Protein AF-A0A3M1LG30-F1 (afdb_monomer_lite)

Radius of gyration: 15.03 Å; chains: 1; bounding box: 28×23×50 Å

Structure (mmCIF, N/CA/C/O backbone):
data_AF-A0A3M1LG30-F1
#
_entry.id   AF-A0A3M1LG30-F1
#
loop_
_atom_site.group_PDB
_atom_site.id
_atom_site.type_symbol
_atom_site.label_atom_id
_atom_site.label_alt_id
_atom_site.label_comp_id
_atom_site.label_asym_id
_atom_site.label_entity_id
_atom_site.label_seq_id
_atom_site.pdbx_PDB_ins_code
_atom_site.Cartn_x
_atom_site.Cartn_y
_atom_site.Cartn_z
_atom_site.occupancy
_atom_site.B_iso_or_equiv
_atom_site.auth_seq_id
_atom_site.auth_comp_id
_atom_site.auth_asym_id
_atom_site.auth_atom_id
_atom_site.pdbx_PDB_model_num
ATOM 1 N N . GLY A 1 1 ? 10.525 -8.218 -19.757 1.00 49.34 1 GLY A N 1
ATOM 2 C CA . GLY A 1 1 ? 9.669 -9.401 -19.883 1.00 49.34 1 GLY A CA 1
ATOM 3 C C . GLY A 1 1 ? 9.659 -9.900 -21.306 1.00 49.34 1 GLY A C 1
ATOM 4 O O . GLY A 1 1 ? 9.708 -9.103 -22.244 1.00 49.34 1 GLY A O 1
ATOM 5 N N . ASN A 1 2 ? 9.617 -11.217 -21.461 1.00 49.28 2 ASN A N 1
ATOM 6 C CA . ASN A 1 2 ? 9.536 -11.958 -22.722 1.00 49.28 2 ASN A CA 1
ATOM 7 C C . ASN A 1 2 ? 8.100 -12.028 -23.301 1.00 49.28 2 ASN A C 1
ATOM 9 O O . ASN A 1 2 ? 7.856 -12.789 -24.234 1.00 49.28 2 ASN A O 1
ATOM 13 N N . ARG A 1 3 ? 7.174 -11.188 -22.809 1.00 51.84 3 ARG A N 1
ATOM 14 C CA . ARG A 1 3 ? 5.783 -11.054 -23.286 1.00 51.84 3 ARG A CA 1
ATOM 15 C C . ARG A 1 3 ? 4.961 -12.350 -23.214 1.00 51.84 3 ARG A C 1
ATOM 17 O O . ARG A 1 3 ? 4.032 -12.512 -24.000 1.00 51.84 3 ARG A O 1
ATOM 24 N N . ASP A 1 4 ? 5.255 -13.250 -22.278 1.00 54.56 4 ASP A N 1
ATOM 25 C CA . ASP A 1 4 ? 4.477 -14.482 -22.079 1.00 54.56 4 ASP A CA 1
ATOM 26 C C . ASP A 1 4 ? 3.322 -14.334 -21.061 1.00 54.56 4 ASP A C 1
ATOM 28 O O . ASP A 1 4 ? 2.569 -15.280 -20.820 1.00 54.56 4 ASP A O 1
ATOM 32 N N . GLY A 1 5 ? 3.154 -13.141 -20.476 1.00 50.41 5 GLY A N 1
ATOM 33 C CA . GLY A 1 5 ? 2.123 -12.862 -19.474 1.00 50.41 5 GLY A CA 1
ATOM 34 C C . GLY A 1 5 ? 2.414 -13.467 -18.095 1.00 50.41 5 GLY A C 1
ATOM 35 O O . GLY A 1 5 ? 1.529 -13.461 -17.231 1.00 50.41 5 GLY A O 1
ATOM 36 N N . LYS A 1 6 ? 3.629 -13.981 -17.873 1.00 50.00 6 LYS A N 1
ATOM 37 C CA . LYS A 1 6 ? 4.120 -14.448 -16.578 1.00 50.00 6 LYS A CA 1
ATOM 38 C C . LYS A 1 6 ? 5.114 -13.440 -15.995 1.00 50.00 6 LYS A C 1
ATOM 40 O O . LYS A 1 6 ? 5.826 -12.780 -16.742 1.00 50.00 6 LYS A O 1
ATOM 45 N N . PRO A 1 7 ? 5.168 -13.306 -14.658 1.00 51.19 7 PRO A N 1
ATOM 46 C CA . PRO A 1 7 ? 6.130 -12.424 -14.014 1.00 51.19 7 PRO A CA 1
ATOM 47 C C . PRO A 1 7 ? 7.557 -12.939 -14.243 1.00 51.19 7 PRO A C 1
ATOM 49 O O . PRO A 1 7 ? 8.002 -13.879 -13.583 1.00 51.19 7 PRO A O 1
ATOM 52 N N . ASP A 1 8 ? 8.273 -12.311 -15.172 1.00 54.06 8 ASP A N 1
ATOM 53 C CA . ASP A 1 8 ? 9.711 -12.503 -15.342 1.00 54.06 8 ASP A CA 1
ATOM 54 C C . ASP A 1 8 ? 10.490 -11.713 -1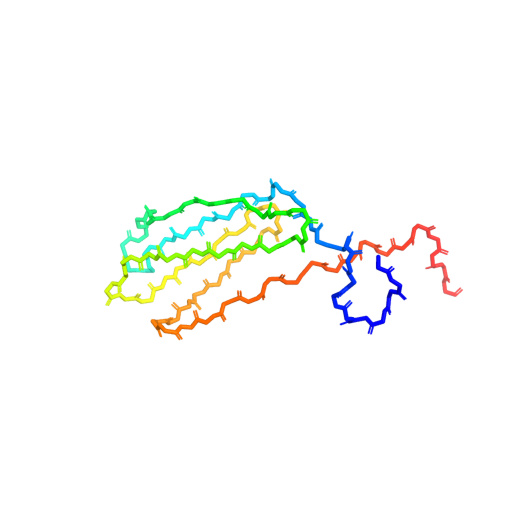4.280 1.00 54.06 8 ASP A C 1
ATOM 56 O O . ASP A 1 8 ? 10.136 -10.586 -13.910 1.00 54.06 8 ASP A O 1
ATOM 60 N N . VAL A 1 9 ? 11.628 -12.264 -13.848 1.00 45.16 9 VAL A N 1
ATOM 61 C CA . VAL A 1 9 ? 12.630 -11.515 -13.078 1.00 45.16 9 VAL A CA 1
ATOM 62 C C . VAL A 1 9 ? 13.038 -10.274 -13.884 1.00 45.16 9 VAL A C 1
ATOM 64 O O . VAL A 1 9 ? 13.598 -10.385 -14.973 1.00 45.16 9 VAL A O 1
ATOM 67 N N . GLY A 1 10 ? 12.744 -9.085 -13.348 1.00 49.16 10 GLY A N 1
ATOM 68 C CA . GLY A 1 10 ? 13.081 -7.793 -13.960 1.00 49.16 10 GLY A CA 1
ATOM 69 C C . GLY A 1 10 ? 11.951 -7.082 -14.717 1.00 49.16 10 GLY A C 1
ATOM 70 O O . GLY A 1 10 ? 12.211 -6.056 -15.338 1.00 49.16 10 GLY A O 1
ATOM 71 N N . GLU A 1 11 ? 10.710 -7.582 -14.686 1.00 55.31 11 GLU A N 1
ATOM 72 C CA . GLU A 1 11 ? 9.538 -6.852 -15.218 1.00 55.31 11 GLU A CA 1
ATOM 73 C C . GLU A 1 11 ? 8.829 -5.983 -14.165 1.00 55.31 11 GLU A C 1
ATOM 75 O O . GLU A 1 11 ? 7.995 -5.135 -14.482 1.00 55.31 11 GLU A O 1
ATOM 80 N N . GLY A 1 12 ? 9.198 -6.152 -12.899 1.00 60.97 12 GLY A N 1
ATOM 81 C CA . GLY A 1 12 ? 8.718 -5.312 -11.822 1.00 60.97 12 GLY A CA 1
ATOM 82 C C . GLY A 1 12 ? 9.231 -3.880 -11.911 1.00 60.97 12 GLY A C 1
ATOM 83 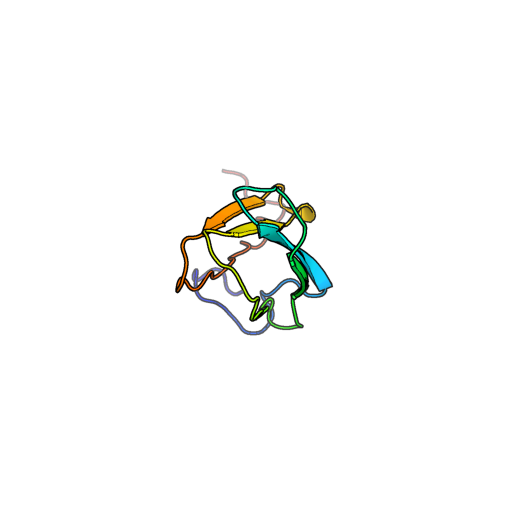O O . GLY A 1 12 ? 10.413 -3.636 -12.149 1.00 60.97 12 GLY A O 1
ATOM 84 N N . ILE A 1 13 ? 8.345 -2.914 -11.675 1.00 69.12 13 ILE A N 1
ATOM 85 C CA . ILE A 1 13 ? 8.734 -1.505 -11.631 1.00 69.12 13 ILE A CA 1
ATOM 86 C C . ILE A 1 13 ? 9.106 -1.157 -10.197 1.00 69.12 13 ILE A C 1
ATOM 88 O O . ILE A 1 13 ? 8.243 -1.141 -9.324 1.00 69.12 13 ILE A O 1
ATOM 92 N N . THR A 1 14 ? 10.388 -0.892 -9.961 1.00 82.62 14 THR A N 1
ATOM 93 C CA . THR A 1 14 ? 10.909 -0.494 -8.648 1.00 82.62 14 THR A CA 1
ATOM 94 C C . THR A 1 14 ? 10.524 0.933 -8.278 1.00 82.62 14 THR A C 1
ATOM 96 O O . THR A 1 14 ? 10.319 1.787 -9.141 1.00 82.62 14 THR A O 1
ATOM 99 N N . SER A 1 15 ? 10.497 1.208 -6.976 1.00 85.94 15 SER A N 1
ATOM 100 C CA . SER A 1 15 ? 10.366 2.550 -6.405 1.00 85.94 15 SER A CA 1
ATOM 101 C C . SER A 1 15 ? 9.048 3.262 -6.730 1.00 85.94 15 SER A C 1
ATOM 103 O O . SER A 1 15 ? 8.965 4.487 -6.637 1.00 85.94 15 SER A O 1
ATOM 105 N N . ILE A 1 16 ? 7.988 2.516 -7.053 1.00 87.50 16 ILE A N 1
ATOM 106 C CA . ILE A 1 16 ? 6.652 3.084 -7.238 1.00 87.50 16 ILE A CA 1
ATOM 107 C C . ILE A 1 16 ? 5.987 3.275 -5.873 1.00 87.50 16 ILE A C 1
ATOM 109 O O . ILE A 1 16 ? 5.877 2.305 -5.119 1.00 87.50 16 ILE A O 1
ATOM 113 N N . PRO A 1 17 ? 5.510 4.491 -5.539 1.00 90.50 17 PRO A N 1
ATOM 114 C CA . PRO A 1 17 ? 4.817 4.725 -4.285 1.00 90.50 17 PRO A CA 1
ATOM 115 C C . PRO A 1 17 ? 3.434 4.074 -4.297 1.00 90.50 17 PRO A C 1
ATOM 117 O O . PRO A 1 17 ? 2.605 4.337 -5.172 1.00 90.50 17 PRO A O 1
ATOM 120 N N . VAL A 1 18 ? 3.170 3.281 -3.265 1.00 92.00 18 VAL A N 1
ATOM 121 C CA . VAL A 1 18 ? 1.857 2.709 -2.975 1.00 92.00 18 VAL A CA 1
ATOM 122 C C . VAL A 1 18 ? 1.378 3.247 -1.637 1.00 92.00 18 VAL A C 1
ATOM 124 O O . VAL A 1 18 ? 2.124 3.273 -0.653 1.00 92.00 18 VAL A O 1
ATOM 127 N N . TYR A 1 19 ? 0.122 3.670 -1.600 1.00 93.75 19 TYR A N 1
ATOM 128 C CA . TYR A 1 19 ? -0.528 4.205 -0.413 1.00 93.75 19 TYR A CA 1
ATOM 129 C C . TYR A 1 19 ? -1.689 3.307 -0.010 1.00 93.75 19 TYR A C 1
ATOM 131 O O . TYR A 1 19 ? -2.457 2.858 -0.861 1.00 93.75 19 TYR A O 1
ATOM 139 N N . VAL A 1 20 ? -1.831 3.085 1.293 1.00 92.50 20 VAL A N 1
ATOM 140 C CA . VAL A 1 20 ? -2.954 2.347 1.872 1.00 92.50 20 VAL A CA 1
ATOM 141 C C . VAL A 1 20 ? -3.745 3.303 2.748 1.00 92.50 20 VAL A C 1
ATOM 143 O O . VAL A 1 20 ? -3.168 3.983 3.599 1.00 92.50 20 VAL A O 1
ATOM 146 N N . TYR A 1 21 ? -5.052 3.353 2.530 1.00 93.56 21 TYR A N 1
ATOM 147 C CA . TYR A 1 21 ? -5.989 4.173 3.287 1.00 93.56 21 TYR A CA 1
ATOM 148 C C . TYR A 1 21 ? -7.059 3.302 3.934 1.00 93.56 21 TYR A C 1
ATOM 150 O O . TYR A 1 21 ? -7.427 2.272 3.374 1.00 93.56 21 TYR A O 1
ATOM 158 N N . ASP A 1 22 ? -7.602 3.734 5.063 1.00 92.06 22 ASP A N 1
ATOM 159 C CA . ASP A 1 22 ? -8.867 3.217 5.572 1.00 92.06 22 ASP A CA 1
ATOM 160 C C . ASP A 1 22 ? -9.983 3.600 4.587 1.00 92.06 22 ASP A C 1
ATOM 162 O O . ASP A 1 22 ? -10.081 4.758 4.170 1.00 92.06 22 ASP A O 1
ATOM 166 N N . ALA A 1 23 ? -10.798 2.636 4.153 1.00 91.56 23 ALA A N 1
ATOM 167 C CA . ALA A 1 23 ? -11.832 2.901 3.152 1.00 91.56 23 ALA A CA 1
ATOM 168 C C . ALA A 1 23 ? -13.016 3.717 3.700 1.00 91.56 23 ALA A C 1
ATOM 170 O O . ALA A 1 23 ? -13.759 4.304 2.915 1.00 91.56 23 ALA A O 1
ATOM 171 N N . THR A 1 24 ? -13.191 3.759 5.021 1.00 91.25 24 THR A N 1
ATOM 172 C CA . THR A 1 24 ? -14.297 4.436 5.708 1.00 91.25 24 THR A CA 1
ATOM 173 C C . THR A 1 24 ? -13.926 5.873 6.047 1.00 91.25 24 THR A C 1
ATOM 1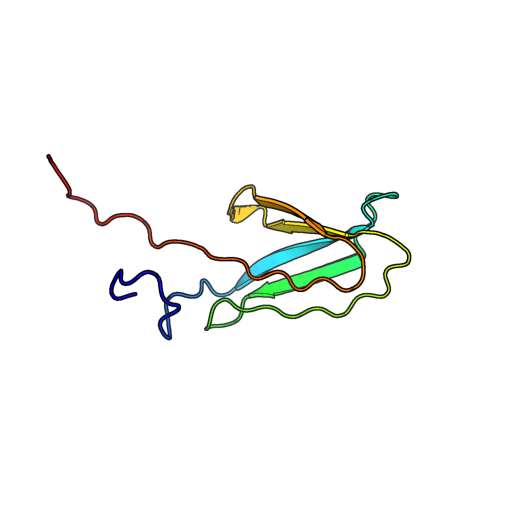75 O O . THR A 1 24 ? -14.673 6.799 5.738 1.00 91.25 24 THR A O 1
ATOM 178 N N . THR A 1 25 ? -12.766 6.072 6.675 1.00 92.88 25 THR A N 1
ATOM 179 C CA . THR A 1 25 ? -12.321 7.395 7.144 1.00 92.88 25 THR A CA 1
ATOM 180 C C . THR A 1 25 ? -11.450 8.123 6.129 1.00 92.88 25 THR A C 1
ATOM 182 O O . THR A 1 25 ? -11.216 9.323 6.269 1.00 92.88 25 THR A O 1
ATOM 185 N N . ASN A 1 26 ? -10.972 7.416 5.098 1.00 92.50 26 ASN A N 1
ATOM 186 C CA . ASN A 1 26 ? -10.018 7.921 4.114 1.00 92.50 26 ASN A CA 1
ATOM 187 C C . ASN A 1 26 ? -8.659 8.324 4.732 1.00 92.50 26 ASN A C 1
ATOM 189 O O . ASN A 1 26 ? -7.863 9.021 4.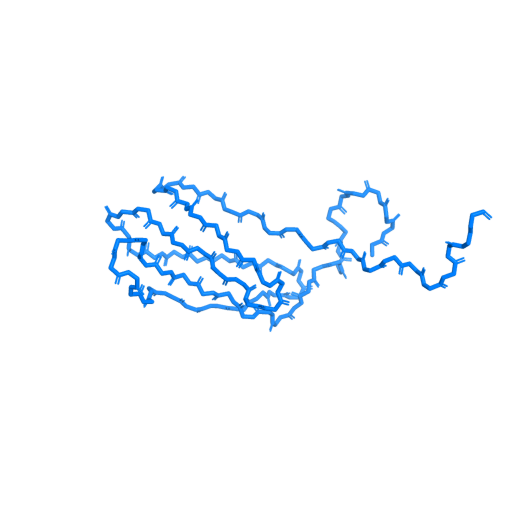096 1.00 92.50 26 ASN A O 1
ATOM 193 N N . GLU A 1 27 ? -8.377 7.881 5.960 1.00 93.19 27 GLU A N 1
ATOM 194 C CA . GLU A 1 27 ? -7.112 8.113 6.652 1.00 93.19 27 GLU A CA 1
ATOM 195 C C . GLU A 1 27 ? -6.000 7.249 6.053 1.00 93.19 27 GLU A C 1
ATOM 197 O O . GLU A 1 27 ? -6.214 6.087 5.718 1.00 93.19 27 GLU A O 1
ATOM 202 N N . ARG A 1 28 ? -4.788 7.793 5.908 1.00 93.00 28 ARG A N 1
ATOM 203 C CA . ARG A 1 28 ? -3.651 7.026 5.387 1.00 93.00 28 ARG A CA 1
ATOM 204 C C . ARG A 1 28 ? -3.070 6.125 6.475 1.00 93.00 28 ARG A C 1
ATOM 206 O O . ARG A 1 28 ? -2.407 6.616 7.382 1.00 93.00 28 ARG A O 1
ATOM 213 N N . LEU A 1 29 ? -3.210 4.818 6.289 1.00 91.75 29 LEU A N 1
ATOM 214 C CA . LEU A 1 29 ? -2.685 3.789 7.185 1.00 91.75 29 LEU A CA 1
ATOM 215 C C . LEU A 1 29 ? -1.208 3.483 6.917 1.00 91.75 29 LEU A C 1
ATOM 217 O O . LEU A 1 29 ? -0.440 3.254 7.847 1.00 91.75 29 LEU A O 1
ATOM 221 N N . ALA A 1 30 ? -0.790 3.480 5.647 1.00 91.31 30 ALA A N 1
ATOM 222 C CA . ALA A 1 30 ? 0.591 3.172 5.285 1.00 91.31 30 ALA A CA 1
ATOM 223 C C . ALA A 1 30 ? 1.030 3.771 3.947 1.00 91.31 30 ALA A C 1
ATOM 225 O O . ALA A 1 30 ? 0.232 4.218 3.118 1.00 91.31 30 ALA A O 1
ATOM 226 N N . ARG A 1 31 ? 2.348 3.739 3.745 1.00 93.69 31 ARG A N 1
ATOM 227 C CA . ARG A 1 31 ? 3.025 4.013 2.480 1.00 93.69 31 ARG A CA 1
ATOM 228 C C . ARG A 1 31 ? 4.206 3.060 2.333 1.00 93.69 31 ARG A C 1
ATOM 230 O O . ARG A 1 31 ? 4.962 2.891 3.287 1.00 93.69 31 ARG A O 1
ATOM 237 N N . GLY A 1 32 ? 4.400 2.527 1.133 1.00 90.69 32 GLY A N 1
ATOM 238 C CA . GLY A 1 32 ? 5.578 1.745 0.769 1.00 90.69 32 GLY A CA 1
ATOM 239 C C . GLY A 1 32 ? 5.989 1.982 -0.679 1.00 90.69 32 GLY A C 1
ATOM 240 O O . GLY A 1 32 ? 5.320 2.718 -1.407 1.00 90.69 32 GLY A O 1
ATOM 241 N N . TYR A 1 33 ? 7.092 1.356 -1.073 1.00 89.06 33 TYR A N 1
ATOM 242 C CA . TYR A 1 33 ? 7.607 1.396 -2.436 1.00 89.06 33 TYR A CA 1
ATOM 243 C C . TYR A 1 33 ? 7.835 -0.021 -2.939 1.00 89.06 33 TYR A C 1
ATOM 245 O O . TYR A 1 33 ? 8.282 -0.873 -2.174 1.00 89.06 33 TYR A O 1
ATOM 253 N N . THR A 1 34 ? 7.519 -0.266 -4.204 1.00 85.06 34 THR A N 1
ATOM 254 C CA . THR A 1 34 ? 7.824 -1.541 -4.856 1.00 85.06 34 THR A CA 1
ATOM 255 C C . THR A 1 34 ? 9.333 -1.788 -4.912 1.00 85.06 34 THR A C 1
ATOM 257 O O . THR A 1 34 ? 10.123 -0.859 -5.090 1.00 85.06 34 THR A O 1
ATOM 260 N N . ASP A 1 35 ? 9.742 -3.042 -4.738 1.00 81.38 35 ASP A N 1
ATOM 261 C CA . ASP A 1 35 ? 11.142 -3.462 -4.800 1.00 81.38 35 ASP A CA 1
ATOM 262 C C . ASP A 1 35 ? 11.642 -3.653 -6.247 1.00 81.38 35 ASP A C 1
ATOM 264 O O . ASP A 1 35 ? 10.931 -3.397 -7.219 1.00 81.38 35 ASP A O 1
ATOM 268 N N . ALA A 1 36 ? 12.887 -4.116 -6.409 1.00 76.25 36 ALA A N 1
ATOM 269 C CA . ALA A 1 36 ? 13.493 -4.388 -7.718 1.00 76.25 36 ALA A CA 1
ATOM 270 C C . ALA A 1 36 ? 12.753 -5.455 -8.550 1.00 76.25 36 ALA A C 1
ATOM 272 O O . ALA A 1 36 ? 12.950 -5.529 -9.760 1.00 76.25 36 ALA A O 1
ATOM 273 N N . SER A 1 37 ? 11.913 -6.270 -7.912 1.00 72.56 37 SER A N 1
ATOM 274 C CA . SER A 1 37 ? 11.051 -7.257 -8.563 1.00 72.56 37 SER A CA 1
ATOM 275 C C . SER A 1 37 ? 9.611 -6.753 -8.726 1.00 72.56 37 SER A C 1
ATOM 277 O O . SER A 1 37 ? 8.769 -7.487 -9.232 1.00 72.56 37 SER A O 1
ATOM 279 N N . GLY A 1 38 ? 9.322 -5.495 -8.363 1.00 76.50 38 GLY A N 1
ATOM 280 C CA . GLY A 1 38 ? 8.006 -4.864 -8.486 1.00 76.50 38 GLY A CA 1
ATOM 281 C C . GLY A 1 38 ? 7.027 -5.244 -7.382 1.00 76.50 38 GLY A C 1
ATOM 282 O O . GLY A 1 38 ? 5.859 -4.863 -7.453 1.00 76.50 38 GLY A O 1
ATOM 283 N N . TYR A 1 39 ? 7.480 -5.970 -6.361 1.00 78.88 39 TYR A N 1
ATOM 284 C CA . TYR A 1 39 ? 6.624 -6.424 -5.277 1.00 78.88 39 TYR A CA 1
ATOM 285 C C . TYR A 1 39 ? 6.666 -5.453 -4.108 1.00 78.88 39 TYR A C 1
ATOM 287 O O . TYR A 1 39 ? 7.657 -4.776 -3.839 1.00 78.88 39 TYR A O 1
ATOM 295 N N . LEU A 1 40 ? 5.556 -5.400 -3.385 1.00 81.19 40 LEU A N 1
ATOM 296 C CA . LEU A 1 40 ? 5.467 -4.720 -2.108 1.00 81.19 40 LEU A CA 1
ATOM 297 C C . LEU A 1 40 ? 4.501 -5.489 -1.219 1.00 81.19 40 LEU A C 1
ATOM 299 O O . LEU A 1 40 ? 3.398 -5.839 -1.634 1.00 81.19 40 LEU A O 1
ATOM 303 N N . ARG A 1 41 ? 4.921 -5.728 0.021 1.00 83.44 41 ARG A N 1
ATOM 304 C CA . ARG A 1 41 ? 4.092 -6.320 1.065 1.00 83.44 41 ARG A CA 1
ATOM 305 C C . ARG A 1 41 ? 3.954 -5.335 2.212 1.00 83.44 41 ARG A C 1
ATOM 307 O O . ARG A 1 41 ? 4.947 -4.802 2.697 1.00 83.44 41 ARG A O 1
ATOM 314 N N . PHE A 1 42 ? 2.727 -5.131 2.665 1.00 76.94 42 PHE A N 1
ATOM 315 C CA . PHE A 1 42 ? 2.419 -4.328 3.842 1.00 76.94 42 PHE A CA 1
ATOM 316 C C . PHE A 1 42 ? 1.505 -5.116 4.770 1.00 76.94 42 PHE A C 1
ATOM 318 O O . PHE A 1 42 ? 0.600 -5.816 4.320 1.00 76.94 42 PHE A O 1
ATOM 325 N N . THR A 1 43 ? 1.740 -4.949 6.065 1.00 81.88 43 THR A N 1
ATOM 326 C CA . THR A 1 43 ? 0.829 -5.372 7.124 1.00 81.88 43 THR A CA 1
ATOM 327 C C . THR A 1 43 ? 0.375 -4.104 7.819 1.00 81.88 43 THR A C 1
ATOM 329 O O . THR A 1 43 ? 1.206 -3.356 8.332 1.00 81.88 43 THR A O 1
ATOM 332 N N . VAL A 1 44 ? -0.928 -3.841 7.806 1.00 80.88 44 VAL A N 1
ATOM 333 C CA . VAL A 1 44 ? -1.515 -2.687 8.486 1.00 80.88 44 VAL A CA 1
ATOM 334 C C . VAL A 1 44 ? -2.609 -3.164 9.432 1.00 80.88 44 VAL A C 1
ATOM 336 O O . VAL A 1 44 ? -3.364 -4.066 9.066 1.00 80.88 44 VAL A O 1
ATOM 339 N N . PRO A 1 45 ? -2.716 -2.589 10.638 1.00 78.56 45 PRO A N 1
ATOM 340 C CA . PRO A 1 45 ? -3.901 -2.778 11.451 1.00 78.56 45 PRO A CA 1
ATOM 341 C C . PRO A 1 45 ? -5.063 -2.068 10.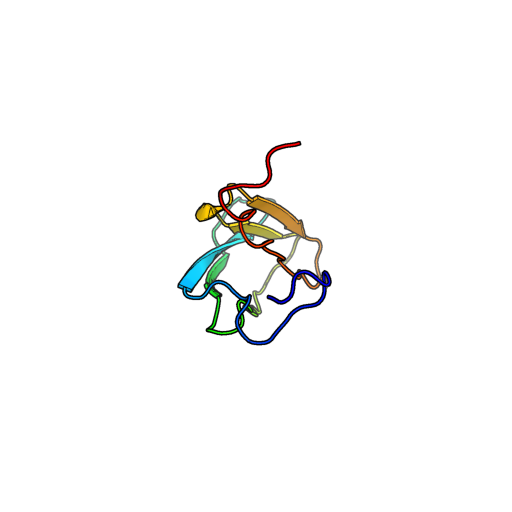750 1.00 78.56 45 PRO A C 1
ATOM 343 O O . PRO A 1 45 ? -5.062 -0.847 10.618 1.00 78.56 45 PRO A O 1
ATOM 346 N N . ALA A 1 46 ? -6.029 -2.841 10.266 1.00 76.94 46 ALA A N 1
ATOM 347 C CA . ALA A 1 46 ? -7.245 -2.324 9.659 1.00 76.94 46 ALA A CA 1
ATOM 348 C C . ALA A 1 46 ? -8.445 -3.009 10.313 1.00 76.94 46 ALA A C 1
ATOM 350 O O . ALA A 1 46 ? -8.504 -4.235 10.384 1.00 76.94 46 ALA A O 1
ATOM 351 N N . SER A 1 47 ? -9.385 -2.214 10.818 1.00 79.50 47 SER A N 1
ATOM 352 C CA . SER A 1 47 ? -10.654 -2.699 11.376 1.00 79.50 47 SER A CA 1
ATOM 353 C C . SER A 1 47 ? -11.735 -2.882 10.305 1.00 79.50 47 SER A C 1
ATOM 355 O O . SER A 1 47 ? -12.797 -3.432 10.590 1.00 79.50 47 SER A O 1
ATOM 357 N N . ALA A 1 48 ? -11.469 -2.418 9.082 1.00 83.06 48 ALA A N 1
ATOM 358 C CA . ALA A 1 48 ? -12.373 -2.439 7.943 1.00 83.06 48 ALA A CA 1
ATOM 359 C C . ALA A 1 48 ? -11.592 -2.632 6.631 1.00 83.06 48 ALA A C 1
ATOM 361 O O . ALA A 1 48 ? -10.373 -2.821 6.625 1.00 83.06 48 ALA A O 1
ATOM 362 N N . ALA A 1 49 ? -12.307 -2.583 5.506 1.00 90.06 49 ALA A N 1
ATOM 363 C CA . ALA A 1 49 ? -11.691 -2.589 4.187 1.00 90.06 49 ALA A CA 1
ATOM 364 C C . ALA A 1 49 ? -10.691 -1.431 4.032 1.00 90.06 49 ALA A C 1
ATOM 366 O O . ALA A 1 49 ? -10.880 -0.334 4.562 1.00 90.06 49 ALA A O 1
ATOM 367 N N . VAL A 1 50 ? -9.648 -1.667 3.245 1.00 91.50 50 VAL A N 1
ATOM 368 C CA . VAL A 1 50 ? -8.636 -0.664 2.917 1.00 91.50 50 VAL A CA 1
ATOM 369 C C . VAL A 1 50 ? -8.723 -0.283 1.447 1.00 91.50 50 VAL A C 1
ATOM 371 O O . VAL A 1 50 ? -9.076 -1.096 0.595 1.00 91.50 50 VAL A O 1
ATOM 374 N N . ARG A 1 51 ? -8.371 0.959 1.124 1.00 92.69 51 ARG A N 1
ATOM 375 C CA . ARG A 1 51 ? -8.150 1.402 -0.250 1.00 92.69 51 ARG A CA 1
ATOM 376 C C . ARG A 1 51 ? -6.661 1.431 -0.540 1.00 92.69 51 ARG A C 1
ATOM 378 O O . ARG A 1 51 ? -5.924 2.199 0.077 1.00 92.69 51 ARG A O 1
ATOM 385 N N . VAL A 1 52 ? -6.233 0.658 -1.526 1.00 91.81 52 VAL A N 1
ATOM 386 C CA . VAL A 1 52 ? -4.869 0.713 -2.052 1.00 91.81 52 VAL A CA 1
ATOM 387 C C . VAL A 1 52 ? -4.846 1.611 -3.275 1.00 91.81 52 VAL A C 1
ATOM 389 O O . VAL A 1 52 ? -5.664 1.448 -4.173 1.00 91.81 52 VAL A O 1
ATOM 392 N N . SER A 1 53 ? -3.930 2.576 -3.293 1.00 92.56 53 SER A N 1
ATOM 393 C CA . SER A 1 53 ? -3.798 3.580 -4.347 1.00 92.56 53 SER A CA 1
ATOM 394 C C . SER A 1 53 ? -2.364 3.638 -4.862 1.00 92.56 53 SER A C 1
ATOM 396 O O . SER A 1 53 ? -1.412 3.676 -4.078 1.00 92.56 53 SER A O 1
ATOM 398 N N . ILE A 1 54 ? -2.223 3.670 -6.187 1.00 90.62 54 ILE A N 1
ATOM 399 C CA . ILE A 1 54 ? -0.948 3.754 -6.901 1.00 90.62 54 ILE A CA 1
ATOM 400 C C . ILE A 1 54 ? -1.059 4.907 -7.907 1.00 90.62 54 ILE A C 1
ATOM 402 O O . ILE A 1 54 ? -1.473 4.695 -9.052 1.00 90.62 54 ILE A O 1
ATOM 406 N N . PRO A 1 55 ? -0.736 6.148 -7.492 1.00 87.75 55 PRO A N 1
ATOM 407 C CA . PRO A 1 55 ? -1.008 7.345 -8.289 1.00 87.75 55 PRO A CA 1
ATOM 408 C C . PRO A 1 55 ? -0.334 7.342 -9.655 1.00 87.75 55 PRO A C 1
ATOM 410 O O . PRO A 1 55 ? -0.913 7.831 -10.618 1.00 87.75 55 PRO A O 1
ATOM 413 N N . PHE A 1 56 ? 0.854 6.741 -9.754 1.00 84.69 56 PHE A N 1
ATOM 414 C CA . PHE A 1 56 ? 1.604 6.669 -11.006 1.00 84.69 56 PHE A CA 1
ATOM 415 C C . PHE A 1 56 ? 0.812 5.979 -12.131 1.00 84.69 56 PHE A C 1
ATOM 417 O O . PHE A 1 56 ? 0.894 6.399 -13.279 1.00 84.69 56 PHE A O 1
ATOM 424 N N . PHE A 1 57 ? -0.015 4.982 -11.798 1.00 83.19 57 PHE A N 1
ATOM 425 C CA . PHE A 1 57 ? -0.890 4.295 -12.758 1.00 83.19 57 PHE A CA 1
ATOM 426 C C . PHE A 1 57 ? -2.338 4.788 -12.720 1.00 83.19 57 PHE A C 1
ATOM 428 O O . PHE A 1 57 ? -3.199 4.182 -13.348 1.00 83.19 57 PHE A O 1
ATOM 435 N N . SER A 1 58 ? -2.637 5.843 -11.952 1.00 86.50 58 SER A N 1
ATOM 436 C CA . SER A 1 58 ? -4.016 6.241 -11.626 1.00 86.50 58 SER A CA 1
ATOM 437 C C . SER A 1 58 ? -4.869 5.067 -11.114 1.00 86.50 58 SER A C 1
ATOM 439 O O . SER A 1 58 ? -6.074 5.006 -11.348 1.00 86.50 58 SER A O 1
ATOM 441 N N . PHE A 1 59 ? -4.237 4.114 -10.421 1.00 85.56 59 PHE A N 1
ATOM 442 C CA . PHE A 1 59 ? -4.887 2.894 -9.957 1.00 85.56 59 PHE A CA 1
ATOM 443 C C . PHE A 1 59 ? -5.369 3.048 -8.515 1.00 85.56 59 PHE A C 1
ATOM 445 O O . PHE A 1 59 ? -4.663 3.588 -7.657 1.00 85.56 59 PHE A O 1
ATOM 452 N N . SER A 1 60 ? -6.567 2.539 -8.235 1.00 89.62 60 SER A N 1
ATOM 453 C CA . SER A 1 60 ? -7.111 2.456 -6.885 1.00 89.62 60 SER A CA 1
ATOM 454 C C . SER A 1 60 ? -8.066 1.275 -6.758 1.00 89.62 60 SER A C 1
ATOM 456 O O . SER A 1 60 ? -8.948 1.108 -7.595 1.00 89.62 60 SER A O 1
ATOM 458 N N . GLN A 1 61 ? -7.951 0.512 -5.673 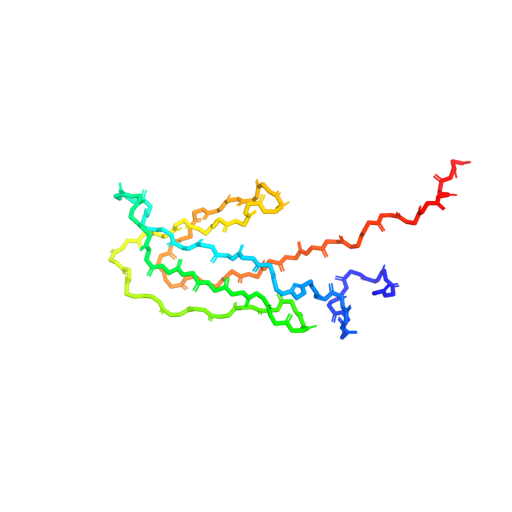1.00 88.69 61 GLN A N 1
ATOM 459 C CA . GLN A 1 61 ? -8.813 -0.636 -5.399 1.00 88.69 61 GLN A CA 1
ATOM 460 C C . GLN A 1 61 ? -9.207 -0.698 -3.921 1.00 88.69 61 GLN A C 1
ATOM 462 O O . GLN A 1 61 ? -8.375 -0.480 -3.041 1.00 88.69 61 GLN A O 1
ATOM 467 N N . ILE A 1 62 ? -10.478 -1.016 -3.657 1.00 90.38 62 ILE A N 1
ATOM 468 C CA . ILE A 1 62 ? -10.980 -1.353 -2.318 1.00 90.38 62 ILE A CA 1
ATOM 469 C C . ILE A 1 62 ? -10.765 -2.839 -2.069 1.00 90.38 62 ILE A C 1
ATOM 471 O O . ILE A 1 62 ? -11.077 -3.674 -2.918 1.00 90.38 62 ILE A O 1
ATOM 475 N N . VAL A 1 63 ? -10.212 -3.158 -0.909 1.00 87.94 63 VAL A N 1
ATOM 476 C CA . VAL A 1 63 ? -9.753 -4.493 -0.543 1.00 87.94 63 VAL A CA 1
ATOM 477 C C . VAL A 1 63 ? -10.320 -4.814 0.826 1.00 87.94 63 VAL A C 1
ATOM 479 O O . VAL A 1 63 ? -10.092 -4.079 1.786 1.00 87.94 63 VAL A O 1
ATOM 482 N N . ALA A 1 64 ? -11.111 -5.882 0.899 1.00 81.94 64 ALA A N 1
ATOM 483 C CA . ALA A 1 64 ? -11.672 -6.353 2.157 1.00 81.94 64 ALA A CA 1
ATOM 484 C C . ALA A 1 64 ? -10.563 -6.847 3.104 1.00 81.94 64 ALA A C 1
ATOM 486 O O . ALA A 1 64 ? -9.433 -7.107 2.685 1.00 81.94 64 ALA A O 1
ATOM 487 N N . THR A 1 65 ? -10.888 -6.972 4.388 1.00 70.12 65 THR A N 1
ATOM 488 C CA . THR A 1 65 ? -9.993 -7.573 5.384 1.00 70.12 65 THR A CA 1
ATOM 489 C C . THR A 1 65 ? -9.595 -8.995 4.955 1.00 70.12 65 THR A C 1
ATOM 491 O O . THR A 1 65 ? -10.398 -9.701 4.348 1.00 70.12 65 THR A O 1
ATOM 494 N N . ASP A 1 66 ? -8.347 -9.389 5.233 1.00 66.75 66 ASP A N 1
ATOM 495 C CA . ASP A 1 66 ? -7.747 -10.693 4.882 1.00 66.75 66 ASP A CA 1
ATOM 496 C C . ASP A 1 66 ? -7.497 -10.975 3.385 1.00 66.75 66 ASP A C 1
ATOM 498 O O . ASP A 1 66 ? -7.305 -12.123 2.984 1.00 66.75 66 ASP A O 1
ATOM 502 N N . ALA A 1 67 ? -7.430 -9.943 2.538 1.00 60.12 67 ALA A N 1
ATOM 503 C CA . ALA A 1 67 ? -7.140 -10.103 1.112 1.00 60.12 67 ALA A CA 1
ATOM 504 C C . ALA A 1 67 ? -5.682 -9.766 0.733 1.00 60.12 67 ALA A C 1
ATOM 506 O O . ALA A 1 67 ? -5.085 -8.802 1.215 1.00 60.12 67 ALA A O 1
ATOM 507 N N . SER A 1 68 ? -5.115 -10.549 -0.190 1.00 61.31 68 SER A N 1
ATOM 508 C CA . SER A 1 68 ? -3.832 -10.267 -0.843 1.00 61.31 68 SER A CA 1
ATOM 509 C C . SER A 1 68 ? -4.050 -9.549 -2.172 1.00 61.31 68 SER A C 1
ATOM 511 O O . SER A 1 68 ? -4.859 -9.995 -2.985 1.00 61.31 68 SER A O 1
ATOM 513 N N . ILE A 1 69 ? -3.291 -8.484 -2.423 1.00 62.16 69 ILE A N 1
ATOM 514 C CA . ILE A 1 69 ? -3.319 -7.758 -3.697 1.00 62.16 69 ILE A CA 1
ATOM 515 C C . ILE A 1 69 ? -2.018 -8.022 -4.432 1.00 62.16 69 ILE A C 1
ATOM 517 O O . ILE A 1 69 ? -0.940 -7.766 -3.896 1.00 62.16 69 ILE A O 1
ATOM 521 N N . GLU A 1 70 ? -2.134 -8.470 -5.674 1.00 65.94 70 GLU A N 1
ATOM 522 C CA . GLU A 1 70 ? -1.025 -8.527 -6.616 1.00 65.94 70 GLU A CA 1
ATOM 523 C C . GLU A 1 70 ? -1.251 -7.448 -7.676 1.00 65.94 70 GLU A C 1
ATOM 525 O O . GLU A 1 70 ? -2.281 -7.425 -8.350 1.00 65.94 70 GLU A O 1
ATOM 530 N N . VAL A 1 71 ? -0.307 -6.517 -7.793 1.00 61.88 71 VAL A N 1
ATOM 531 C CA . VAL A 1 71 ? -0.366 -5.442 -8.786 1.00 61.88 71 VAL A CA 1
ATOM 532 C C . VAL A 1 71 ? 0.490 -5.860 -9.970 1.00 61.88 71 VAL A C 1
ATOM 534 O O . VAL A 1 71 ? 1.682 -6.112 -9.810 1.00 61.88 71 VAL A O 1
ATOM 537 N N . ARG A 1 72 ? -0.108 -5.908 -11.164 1.00 61.28 72 ARG A N 1
ATOM 538 C CA . ARG A 1 72 ? 0.588 -6.238 -12.412 1.00 61.28 72 ARG A CA 1
ATOM 539 C C . ARG A 1 72 ? 0.652 -5.014 -13.309 1.00 61.28 72 ARG A C 1
ATOM 541 O O . ARG A 1 72 ? -0.380 -4.423 -13.617 1.00 61.28 72 ARG A O 1
ATOM 548 N N . ILE A 1 73 ? 1.856 -4.652 -13.739 1.00 60.22 73 ILE A N 1
ATOM 549 C CA . ILE A 1 73 ? 2.073 -3.563 -14.690 1.00 60.22 73 ILE A CA 1
ATOM 550 C C . ILE A 1 73 ? 2.598 -4.194 -15.973 1.00 60.22 73 ILE A C 1
ATOM 552 O O . ILE A 1 73 ? 3.689 -4.754 -15.985 1.00 60.22 73 ILE A O 1
ATOM 556 N N . ALA A 1 74 ? 1.805 -4.138 -17.041 1.00 50.41 74 ALA A N 1
ATOM 557 C CA . ALA A 1 74 ? 2.248 -4.629 -18.339 1.00 50.41 74 ALA A CA 1
ATOM 558 C C . ALA A 1 74 ? 3.357 -3.715 -18.901 1.00 50.41 74 ALA A C 1
ATOM 560 O O . ALA A 1 74 ? 3.259 -2.491 -18.755 1.00 50.41 74 ALA A O 1
ATOM 561 N N . PRO A 1 75 ? 4.382 -4.262 -19.580 1.00 49.47 75 PRO A N 1
ATOM 562 C CA . PRO A 1 75 ? 5.337 -3.445 -20.316 1.00 49.47 75 PRO A CA 1
ATOM 563 C C . PRO A 1 75 ? 4.622 -2.578 -21.354 1.00 49.47 75 PRO A C 1
ATOM 565 O O . PRO A 1 75 ? 3.667 -3.050 -21.983 1.00 49.47 75 PRO A O 1
ATOM 568 N N . PRO A 1 76 ? 5.099 -1.348 -21.610 1.00 45.12 76 PRO A N 1
ATOM 569 C CA . PRO A 1 76 ? 4.608 -0.581 -22.740 1.00 45.12 76 PRO A CA 1
ATOM 570 C C . PRO A 1 76 ? 4.831 -1.371 -24.043 1.00 45.12 76 PRO A C 1
ATOM 572 O O . PRO A 1 76 ? 5.864 -2.040 -24.195 1.00 45.12 76 PRO A O 1
ATOM 575 N N . PRO A 1 77 ? 3.878 -1.319 -24.993 1.00 46.72 77 PRO A N 1
ATOM 576 C CA . PRO A 1 77 ? 4.064 -1.945 -26.292 1.00 46.72 77 PRO A CA 1
ATOM 577 C C . PRO A 1 77 ? 5.319 -1.366 -26.968 1.00 46.72 77 PRO A C 1
ATOM 579 O O . PRO A 1 77 ? 5.603 -0.174 -26.818 1.00 46.72 77 PRO A O 1
ATOM 582 N N . PRO A 1 78 ? 6.102 -2.188 -27.691 1.00 51.16 78 PRO A N 1
ATOM 583 C CA . PRO A 1 78 ? 7.276 -1.694 -28.395 1.00 51.16 78 PRO A CA 1
ATOM 584 C C . PRO A 1 78 ? 6.869 -0.601 -29.396 1.00 51.16 78 PRO A C 1
ATOM 586 O O . PRO A 1 78 ? 5.838 -0.743 -30.063 1.00 51.16 78 PRO A O 1
ATOM 589 N N . PRO A 1 79 ? 7.667 0.469 -29.547 1.00 50.62 79 PRO A N 1
ATOM 590 C CA . PRO A 1 79 ? 7.422 1.453 -30.589 1.00 50.62 79 PRO A CA 1
ATOM 591 C C . PRO A 1 79 ? 7.619 0.774 -31.953 1.00 50.62 79 PRO A C 1
ATOM 593 O O . PRO A 1 79 ? 8.743 0.430 -32.308 1.00 50.62 79 PRO A O 1
ATOM 596 N N . GLY A 1 80 ? 6.531 0.540 -32.696 1.00 59.84 80 GLY A N 1
ATOM 597 C CA . GLY A 1 80 ? 6.603 0.060 -34.085 1.00 59.84 80 GLY A CA 1
ATOM 598 C C . GLY A 1 80 ? 5.701 -1.110 -34.494 1.00 59.84 80 GLY A C 1
ATOM 599 O O . GLY A 1 80 ? 5.926 -1.674 -35.558 1.00 59.84 80 GLY A O 1
ATOM 600 N N . GLY A 1 81 ? 4.689 -1.494 -33.712 1.00 50.22 81 GLY A N 1
ATOM 601 C CA . GLY A 1 81 ? 3.654 -2.422 -34.191 1.00 50.22 81 GLY A CA 1
ATOM 602 C C . GLY A 1 81 ? 2.644 -1.720 -35.102 1.00 50.22 81 GLY A C 1
ATOM 603 O O . GLY A 1 81 ? 1.569 -1.348 -34.642 1.00 50.22 81 GLY A O 1
ATOM 604 N N . SER A 1 82 ? 3.006 -1.475 -36.360 1.00 48.25 82 SER A N 1
ATOM 605 C CA . SER A 1 82 ? 2.051 -1.109 -37.418 1.00 48.25 82 SER A CA 1
ATOM 606 C C . SER A 1 82 ? 1.263 -2.357 -37.872 1.00 48.25 82 SER A C 1
ATOM 608 O O . SER A 1 82 ? 1.825 -3.451 -37.781 1.00 48.25 82 SER A O 1
ATOM 610 N N . PRO A 1 83 ? -0.012 -2.215 -38.293 1.00 56.47 83 PRO A N 1
ATOM 611 C CA . PRO A 1 83 ? -0.882 -3.326 -38.705 1.00 56.47 83 PRO A CA 1
ATOM 612 C C . PRO A 1 83 ? -0.387 -4.087 -39.939 1.00 56.47 83 PRO A C 1
ATOM 614 O O . PRO A 1 83 ? 0.390 -3.503 -40.729 1.00 56.47 83 PRO A O 1
#

pLDDT: mean 74.68, std 16.6, range [45.12, 93.75]

Sequence (83 aa):
GNRDGKPDVGEGITSIPVYVYDATTNERLARGYTDASGYLRFTVPASAAVRVSIPFFSFSQIVATDASIEVRIAPPPPPGGSP

Secondary structure (DSSP, 8-state):
--SSSS--TT-S-TT-EEEEEETTT--EEEEEE--TTS--------SS-EEEEEGGGTEEEEE-TT-------PPPPPTT---

Foldseek 3Di:
DPPPPDQDQQQADWFFKKWKAQPPPRHTFDIDIAHSSNDDDDDGDHPFWIWIAGVVVRDIDTGTPPDDDDDDDDDDDDPDPDD